Protein AF-A0A7J4KGJ1-F1 (afdb_monomer_lite)

Foldseek 3Di:
DPPCPPPPDLVVQLVVQVVVLVVVLVVQLVPQVVPDPNVVSNVVSVVVSVVSNVVSVVVSVVVVVD

Secondary structure (DSSP, 8-state):
---------HHHHHHHHHHHHHHHHHHHHHHGGGTS-HHHHHHHHHHHHHHHHHHHHHHHHHHH--

Sequence (66 aa):
MASREKAMDPRLVDIGVAVVGFGAFLVLIVMLPAFLNEAVAYLTAIIAFVIVLSAAGWKINQNAAV

Radius of gyration: 16.04 Å; chains: 1; bounding box: 36×24×42 Å

pLDDT: mean 86.78, std 15.78, range [39.59, 98.06]

Structure (mmCIF, N/CA/C/O backbone):
data_AF-A0A7J4KGJ1-F1
#
_entry.id   AF-A0A7J4KGJ1-F1
#
loop_
_atom_site.group_PDB
_atom_site.id
_atom_site.type_symbol
_atom_site.label_atom_id
_atom_site.label_alt_id
_atom_site.label_comp_id
_atom_site.label_asym_id
_atom_site.label_entity_id
_atom_site.label_seq_id
_atom_site.pdbx_PDB_ins_code
_atom_site.Cartn_x
_atom_site.Cartn_y
_atom_site.Cartn_z
_atom_site.occupancy
_atom_site.B_iso_or_equiv
_atom_site.auth_seq_id
_atom_site.auth_comp_id
_atom_site.auth_asym_id
_atom_site.auth_atom_id
_atom_site.pdbx_PDB_model_num
ATOM 1 N N . MET A 1 1 ? 26.760 -15.660 -25.364 1.00 39.59 1 MET A N 1
ATOM 2 C CA . MET A 1 1 ? 25.290 -15.639 -25.221 1.00 39.59 1 MET A CA 1
ATOM 3 C C . MET A 1 1 ? 24.957 -14.659 -24.106 1.00 39.59 1 MET A C 1
ATOM 5 O O . MET A 1 1 ? 24.913 -15.057 -22.951 1.00 39.59 1 MET A O 1
ATOM 9 N N . ALA A 1 2 ? 24.855 -13.364 -24.415 1.00 43.00 2 ALA A N 1
ATOM 10 C CA . ALA A 1 2 ? 24.406 -12.395 -23.420 1.00 43.00 2 ALA A CA 1
ATOM 11 C C . ALA A 1 2 ? 22.935 -12.704 -23.135 1.00 43.00 2 ALA A C 1
ATOM 13 O O . ALA A 1 2 ? 22.109 -12.615 -24.046 1.00 43.00 2 ALA A O 1
ATOM 14 N N . SER A 1 3 ? 22.633 -13.146 -21.913 1.00 50.47 3 SER A N 1
ATOM 15 C CA . SER A 1 3 ? 21.257 -13.236 -21.442 1.00 50.47 3 SER A CA 1
ATOM 16 C C . SER A 1 3 ? 20.683 -11.829 -21.542 1.00 50.47 3 SER A C 1
ATOM 18 O O . SER A 1 3 ? 21.046 -10.950 -20.764 1.00 50.47 3 SER A O 1
ATOM 20 N N . ARG A 1 4 ? 19.864 -11.576 -22.567 1.00 52.47 4 ARG A N 1
ATOM 21 C CA . ARG A 1 4 ? 19.011 -10.393 -22.597 1.00 52.47 4 ARG A CA 1
ATOM 22 C C . ARG A 1 4 ? 17.946 -10.646 -21.550 1.00 52.47 4 ARG A C 1
ATOM 24 O O . ARG A 1 4 ? 16.869 -11.146 -21.867 1.00 52.47 4 ARG A O 1
ATOM 31 N N . GLU A 1 5 ? 18.289 -10.358 -20.300 1.00 54.72 5 GLU A N 1
ATOM 32 C CA . GLU A 1 5 ? 17.296 -10.088 -19.280 1.00 54.72 5 GLU A CA 1
ATOM 33 C C . GLU A 1 5 ? 16.386 -9.024 -19.891 1.00 54.72 5 GLU A C 1
ATOM 35 O O . GLU A 1 5 ? 16.814 -7.922 -20.240 1.00 54.72 5 GLU A O 1
ATOM 40 N N . LYS A 1 6 ? 15.172 -9.445 -20.234 1.00 56.97 6 LYS A N 1
ATOM 41 C CA . LYS A 1 6 ? 14.192 -8.622 -20.924 1.00 56.97 6 LYS A CA 1
ATOM 42 C C . LYS A 1 6 ? 13.795 -7.549 -19.919 1.00 56.97 6 LYS A C 1
ATOM 44 O O . LYS A 1 6 ? 12.923 -7.804 -19.097 1.00 56.97 6 LYS A O 1
ATOM 49 N N . ALA A 1 7 ? 14.491 -6.412 -19.933 1.00 65.75 7 ALA A N 1
ATOM 50 C CA . ALA A 1 7 ? 14.171 -5.275 -19.084 1.00 65.75 7 ALA A CA 1
ATOM 51 C C . ALA A 1 7 ? 12.668 -5.004 -19.228 1.00 65.75 7 ALA A C 1
ATOM 53 O O . ALA A 1 7 ? 12.172 -4.782 -20.336 1.00 65.75 7 ALA A O 1
ATOM 54 N N . MET A 1 8 ? 11.929 -5.185 -18.133 1.00 70.50 8 MET A N 1
ATOM 55 C CA . MET A 1 8 ? 10.474 -5.081 -18.137 1.00 70.50 8 MET A CA 1
ATOM 56 C C . MET A 1 8 ? 10.094 -3.640 -18.483 1.00 70.50 8 MET A C 1
ATOM 58 O O . MET A 1 8 ? 10.752 -2.716 -18.009 1.00 70.50 8 MET A O 1
ATOM 62 N N . ASP A 1 9 ? 9.064 -3.446 -19.316 1.00 83.12 9 ASP A N 1
ATOM 63 C CA . ASP A 1 9 ? 8.618 -2.101 -19.699 1.00 83.12 9 ASP A CA 1
ATOM 64 C C . ASP A 1 9 ? 8.352 -1.279 -18.422 1.00 83.12 9 ASP A C 1
ATOM 66 O O . ASP A 1 9 ? 7.539 -1.713 -17.595 1.00 83.12 9 ASP A O 1
ATOM 70 N N . PRO A 1 10 ? 9.010 -0.119 -18.232 1.00 81.88 10 PRO A N 1
ATOM 71 C CA . PRO A 1 10 ? 8.837 0.714 -17.045 1.00 81.88 10 PRO A CA 1
ATOM 72 C C . PRO A 1 10 ? 7.372 1.049 -16.740 1.00 81.88 10 PRO A C 1
ATOM 74 O O . PRO A 1 10 ? 6.996 1.163 -15.577 1.00 81.88 10 PRO A O 1
ATOM 77 N N . ARG A 1 11 ? 6.516 1.135 -17.765 1.00 85.19 11 ARG A N 1
ATOM 78 C CA . ARG A 1 11 ? 5.073 1.364 -17.606 1.00 85.19 11 ARG A CA 1
ATOM 79 C C . ARG A 1 11 ? 4.367 0.160 -16.988 1.00 85.19 11 ARG A C 1
ATOM 81 O O . ARG A 1 11 ? 3.477 0.326 -16.163 1.00 85.19 11 ARG A O 1
ATOM 88 N N . LEU A 1 12 ? 4.762 -1.056 -17.369 1.00 88.19 12 LEU A N 1
ATOM 89 C CA . LEU A 1 12 ? 4.223 -2.284 -16.776 1.00 88.19 12 LEU A CA 1
ATOM 90 C C . LEU A 1 12 ? 4.688 -2.452 -15.326 1.00 88.19 12 LEU A C 1
ATOM 92 O O . LEU A 1 12 ? 3.918 -2.934 -14.498 1.00 88.19 12 LEU A O 1
ATOM 96 N N . VAL A 1 13 ? 5.916 -2.026 -15.011 1.00 87.62 13 VAL A N 1
ATOM 97 C CA . VAL A 1 13 ? 6.419 -1.970 -13.629 1.00 87.62 13 VAL A CA 1
ATOM 98 C C . VAL A 1 13 ? 5.570 -1.008 -12.800 1.00 87.62 13 VAL A C 1
ATOM 100 O O . VAL A 1 13 ? 5.115 -1.387 -11.725 1.00 87.62 13 VAL A O 1
ATOM 103 N N . ASP A 1 14 ? 5.311 0.196 -13.312 1.00 88.06 14 ASP A N 1
ATOM 104 C CA . ASP A 1 14 ? 4.519 1.220 -12.623 1.00 88.06 14 ASP A CA 1
ATOM 105 C C . ASP A 1 14 ? 3.081 0.752 -12.341 1.00 88.06 14 ASP A C 1
ATOM 107 O O . ASP A 1 14 ? 2.613 0.806 -11.204 1.00 88.06 14 ASP A O 1
ATOM 111 N N . ILE A 1 15 ? 2.416 0.151 -13.336 1.00 90.69 15 ILE A N 1
ATOM 112 C CA . ILE A 1 15 ? 1.084 -0.452 -13.159 1.00 90.69 15 ILE A CA 1
ATOM 113 C C . ILE A 1 15 ? 1.124 -1.577 -12.117 1.00 90.69 15 ILE A C 1
ATOM 115 O O . ILE A 1 15 ? 0.256 -1.643 -11.245 1.00 90.69 15 ILE A O 1
ATOM 119 N N . GLY A 1 16 ? 2.126 -2.458 -12.180 1.00 92.81 16 GLY A N 1
ATOM 120 C CA . GLY A 1 16 ? 2.282 -3.551 -11.220 1.00 92.81 16 GLY A CA 1
ATOM 121 C C . GLY A 1 16 ? 2.452 -3.041 -9.789 1.00 92.81 16 GLY A C 1
ATOM 122 O O . GLY A 1 16 ? 1.789 -3.527 -8.872 1.00 92.81 16 GLY A O 1
ATOM 123 N N . VAL A 1 17 ? 3.282 -2.015 -9.602 1.00 92.75 17 VAL A N 1
ATOM 124 C CA . VAL A 1 17 ? 3.479 -1.346 -8.312 1.00 92.75 17 VAL A CA 1
ATOM 125 C C . VAL A 1 17 ? 2.186 -0.699 -7.823 1.00 92.75 17 VAL A C 1
ATOM 127 O O . VAL A 1 17 ? 1.846 -0.865 -6.653 1.00 92.75 17 VAL A O 1
ATOM 130 N N . ALA A 1 18 ? 1.439 -0.017 -8.693 1.00 91.94 18 ALA A N 1
ATOM 131 C CA . ALA A 1 18 ? 0.169 0.601 -8.326 1.00 91.94 18 ALA A CA 1
ATOM 132 C C . ALA A 1 18 ? -0.861 -0.441 -7.858 1.00 91.94 18 ALA A C 1
ATOM 134 O O . ALA A 1 18 ? -1.493 -0.258 -6.817 1.00 91.94 18 ALA A O 1
ATOM 135 N N . VAL A 1 19 ? -0.989 -1.564 -8.574 1.00 95.94 19 VAL A N 1
ATOM 136 C CA . VAL A 1 19 ? -1.912 -2.656 -8.217 1.00 95.94 19 VAL A CA 1
ATOM 137 C C . VAL A 1 19 ? -1.526 -3.296 -6.884 1.00 95.94 19 VAL A C 1
ATOM 139 O O . VAL A 1 19 ? -2.379 -3.461 -6.010 1.00 95.94 19 VAL A O 1
ATOM 142 N N . VAL A 1 20 ? -0.245 -3.626 -6.695 1.00 95.81 20 VAL A N 1
ATOM 143 C CA . VAL A 1 20 ? 0.243 -4.231 -5.445 1.00 95.81 20 VAL A CA 1
ATOM 144 C C . VAL A 1 20 ? 0.109 -3.253 -4.277 1.00 95.81 20 VAL A C 1
ATOM 146 O O . VAL A 1 20 ? -0.359 -3.638 -3.205 1.00 95.81 20 VAL A O 1
ATOM 149 N N . GLY A 1 21 ? 0.460 -1.982 -4.485 1.00 96.06 21 GLY A N 1
ATOM 150 C CA . GLY A 1 21 ? 0.332 -0.930 -3.481 1.00 96.06 21 GLY A CA 1
ATOM 151 C C . GLY A 1 21 ? -1.118 -0.711 -3.061 1.00 96.06 21 GLY A C 1
ATOM 152 O O . GLY A 1 21 ? -1.404 -0.615 -1.868 1.00 96.06 21 GLY A O 1
ATOM 153 N N . PHE A 1 22 ? -2.048 -0.692 -4.017 1.00 95.88 22 PHE A N 1
ATOM 154 C CA . PHE A 1 22 ? -3.472 -0.570 -3.719 1.00 95.88 22 PHE A CA 1
ATOM 155 C C . PHE A 1 22 ? -4.008 -1.799 -2.977 1.00 95.88 22 PHE A C 1
ATOM 157 O O . PHE A 1 22 ? -4.727 -1.654 -1.992 1.00 95.88 22 PHE A O 1
ATOM 164 N N . GLY A 1 23 ? -3.606 -3.008 -3.379 1.00 97.69 23 GLY A N 1
ATOM 165 C CA . GLY A 1 23 ? -3.951 -4.234 -2.656 1.00 97.69 23 GLY A CA 1
ATOM 166 C C . GLY A 1 23 ? -3.477 -4.202 -1.200 1.00 97.69 23 GLY A C 1
ATOM 167 O O . GLY A 1 23 ? -4.256 -4.478 -0.289 1.00 97.69 23 GLY A O 1
ATOM 168 N N . ALA A 1 24 ? -2.230 -3.787 -0.963 1.00 96.94 24 ALA A N 1
ATOM 169 C CA . ALA A 1 24 ? -1.696 -3.609 0.386 1.00 96.94 24 ALA A CA 1
ATOM 170 C C . ALA A 1 24 ? -2.479 -2.551 1.183 1.00 96.94 24 ALA A C 1
ATOM 172 O O . ALA A 1 24 ? -2.768 -2.760 2.359 1.00 96.94 24 ALA A O 1
ATOM 173 N N . PHE A 1 25 ? -2.878 -1.448 0.545 1.00 97.75 25 PHE A N 1
ATOM 174 C CA . PHE A 1 25 ? -3.710 -0.427 1.178 1.00 97.75 25 PHE A CA 1
ATOM 175 C C . PHE A 1 25 ? -5.074 -0.969 1.612 1.00 97.75 25 PHE A C 1
ATOM 177 O O . PHE A 1 25 ? -5.481 -0.728 2.746 1.00 97.75 25 PHE A O 1
ATOM 184 N N . LEU A 1 26 ? -5.749 -1.762 0.775 1.00 98.06 26 LEU A N 1
ATOM 185 C CA . LEU A 1 26 ? -7.011 -2.406 1.155 1.00 98.06 26 LEU A CA 1
ATOM 186 C C . LEU A 1 26 ? -6.839 -3.333 2.364 1.00 98.06 26 LEU A C 1
ATOM 188 O O . LEU A 1 26 ? -7.666 -3.313 3.274 1.00 98.06 26 LEU A O 1
ATOM 192 N N . VAL A 1 27 ? -5.745 -4.099 2.411 1.00 97.88 27 VAL A N 1
ATOM 193 C CA . VAL A 1 27 ? -5.421 -4.939 3.574 1.00 97.88 27 VAL A CA 1
ATOM 194 C C . VAL A 1 27 ? -5.239 -4.084 4.827 1.00 97.88 27 VAL A C 1
ATOM 196 O O . VAL A 1 27 ? -5.779 -4.435 5.875 1.00 97.88 27 VAL A O 1
ATOM 199 N N . LEU A 1 28 ? -4.535 -2.952 4.733 1.00 97.12 28 LEU A N 1
ATOM 200 C CA . LEU A 1 28 ? -4.372 -2.032 5.861 1.00 97.12 28 LEU A CA 1
ATOM 201 C C . LEU A 1 28 ? -5.721 -1.478 6.327 1.00 97.12 28 LEU A C 1
ATOM 203 O O . LEU A 1 28 ? -5.998 -1.529 7.518 1.00 97.12 28 LEU A O 1
ATOM 207 N N . ILE A 1 29 ? -6.581 -1.019 5.415 1.00 97.44 29 ILE A N 1
ATOM 208 C CA . ILE A 1 29 ? -7.912 -0.491 5.755 1.00 9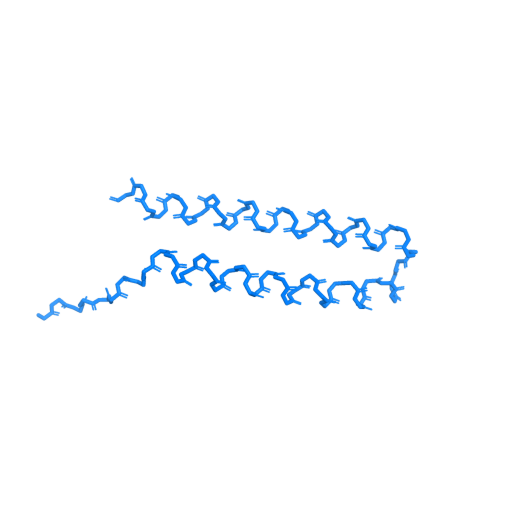7.44 29 ILE A CA 1
ATOM 209 C C . ILE A 1 29 ? -8.754 -1.512 6.530 1.00 97.44 29 ILE A C 1
ATOM 211 O O . ILE A 1 29 ? -9.438 -1.136 7.476 1.00 97.44 29 ILE A O 1
ATOM 215 N N . VAL A 1 30 ? -8.684 -2.793 6.164 1.00 97.75 30 VAL A N 1
ATOM 216 C CA . VAL A 1 30 ? -9.456 -3.854 6.829 1.00 97.75 30 VAL A CA 1
ATOM 217 C C . VAL A 1 30 ? -8.817 -4.291 8.150 1.00 97.75 30 VAL A C 1
ATOM 219 O O . VAL A 1 30 ? -9.528 -4.533 9.122 1.00 97.75 30 VAL A O 1
ATOM 222 N N . MET A 1 31 ? -7.488 -4.406 8.205 1.00 97.81 31 MET A N 1
ATOM 223 C CA . MET A 1 31 ? -6.792 -5.023 9.342 1.00 97.81 31 MET A CA 1
ATOM 224 C C . MET A 1 31 ? -6.426 -4.033 10.449 1.00 97.81 31 MET A C 1
ATOM 226 O O . MET A 1 31 ? -6.525 -4.386 11.621 1.00 97.81 31 MET A O 1
ATOM 230 N N . LEU A 1 32 ? -6.001 -2.804 10.129 1.00 96.62 32 LEU A N 1
ATOM 231 C CA . LEU A 1 32 ? -5.528 -1.846 11.143 1.00 96.62 32 LEU A CA 1
ATOM 232 C C . LEU A 1 32 ? -6.578 -1.477 12.208 1.00 96.62 32 LEU A C 1
ATOM 234 O O . LEU A 1 32 ? -6.184 -1.352 13.370 1.00 96.62 32 LEU A O 1
ATOM 238 N N . PRO A 1 33 ? -7.879 -1.329 11.882 1.00 97.50 33 PRO A N 1
ATOM 239 C CA . PRO A 1 33 ? -8.904 -1.034 12.886 1.00 97.50 33 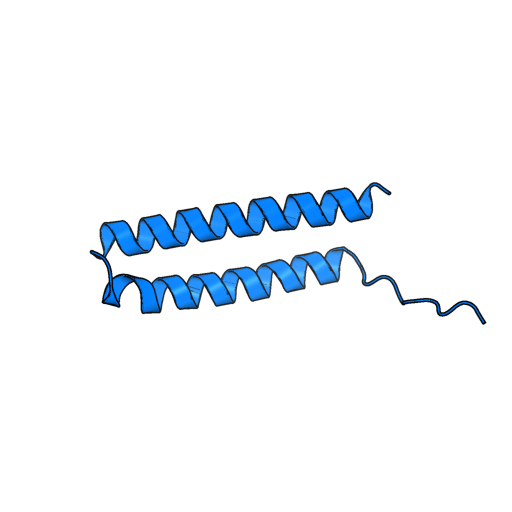PRO A CA 1
ATOM 240 C C . PRO A 1 33 ? -9.050 -2.110 13.971 1.00 97.50 33 PRO A C 1
ATOM 242 O O . PRO A 1 33 ? -9.540 -1.818 15.056 1.00 97.50 33 PRO A O 1
ATOM 245 N N . ALA A 1 34 ? -8.585 -3.343 13.730 1.00 97.50 34 ALA A N 1
ATOM 246 C CA . ALA A 1 34 ? -8.558 -4.385 14.760 1.00 97.50 34 ALA A CA 1
ATOM 247 C C . ALA A 1 34 ? -7.514 -4.119 15.865 1.00 97.50 34 ALA A C 1
ATOM 249 O O . ALA A 1 34 ? -7.556 -4.758 16.915 1.00 97.50 34 ALA A O 1
ATOM 250 N N . PHE A 1 35 ? -6.580 -3.189 15.639 1.00 97.19 35 PHE A N 1
ATOM 251 C CA . PHE A 1 35 ? -5.472 -2.885 16.550 1.00 97.19 35 PHE A CA 1
ATOM 252 C C . PHE A 1 35 ? -5.462 -1.429 17.036 1.00 97.19 35 PHE A C 1
ATOM 254 O O . PHE A 1 35 ? -4.880 -1.142 18.081 1.00 97.19 35 PHE A O 1
ATOM 261 N N . LEU A 1 36 ? -6.071 -0.505 16.286 1.00 96.19 36 LEU A N 1
ATOM 262 C CA . LEU A 1 36 ? -6.053 0.938 16.539 1.00 96.19 36 LEU A CA 1
ATOM 263 C C . LEU A 1 36 ? -7.472 1.518 16.525 1.00 96.19 36 LEU A C 1
ATOM 265 O O . LEU A 1 36 ? -8.381 0.953 15.926 1.00 96.19 36 LEU A O 1
ATOM 269 N N . ASN A 1 37 ? -7.651 2.701 17.122 1.00 96.94 37 ASN A N 1
ATOM 270 C CA . ASN A 1 37 ? -8.875 3.482 16.929 1.00 96.94 37 ASN A CA 1
ATOM 271 C C . ASN A 1 37 ? -9.094 3.774 15.433 1.00 96.94 37 ASN A C 1
ATOM 273 O O . ASN A 1 37 ? -8.136 4.104 14.738 1.00 96.94 37 ASN A O 1
ATOM 277 N N . GLU A 1 38 ? -10.345 3.728 14.970 1.00 94.62 38 GLU A N 1
ATOM 278 C CA . GLU A 1 38 ? -10.720 3.900 13.558 1.00 94.62 38 GLU A CA 1
ATOM 279 C C . GLU A 1 38 ? -10.102 5.139 12.894 1.00 94.62 38 GLU A C 1
ATOM 281 O O . GLU A 1 38 ? -9.520 5.038 11.814 1.00 94.62 38 GLU A O 1
ATOM 286 N N . ALA A 1 39 ? -10.159 6.303 13.549 1.00 96.00 39 ALA A N 1
ATOM 287 C CA . ALA A 1 39 ? -9.626 7.541 12.985 1.00 96.00 39 ALA A CA 1
ATOM 288 C C . ALA A 1 39 ? -8.108 7.455 12.769 1.00 96.00 39 ALA A C 1
ATOM 290 O O . ALA A 1 39 ? -7.594 7.854 11.722 1.00 96.00 39 ALA A O 1
ATOM 291 N N . VAL A 1 40 ? -7.392 6.893 13.746 1.00 97.44 40 VAL A N 1
ATOM 292 C CA . VAL A 1 40 ? -5.939 6.699 13.669 1.00 97.44 40 VAL A CA 1
ATOM 293 C C . VAL A 1 40 ? -5.604 5.617 12.644 1.00 97.44 40 VAL A C 1
ATOM 295 O O . VAL A 1 40 ? -4.714 5.819 11.826 1.00 97.44 40 VAL A O 1
ATOM 298 N N . ALA A 1 41 ? -6.347 4.509 12.633 1.00 97.62 41 ALA A N 1
ATOM 299 C CA . ALA A 1 41 ? -6.167 3.389 11.718 1.00 97.62 41 ALA A CA 1
ATOM 300 C C . ALA A 1 41 ? -6.208 3.837 10.251 1.00 97.62 41 ALA A C 1
ATOM 302 O O . ALA A 1 41 ? -5.271 3.575 9.491 1.00 97.62 41 ALA A O 1
ATOM 303 N N . TYR A 1 42 ? -7.261 4.558 9.858 1.00 97.19 42 TYR A N 1
ATOM 304 C CA . TYR A 1 42 ? -7.409 5.031 8.484 1.00 97.19 42 TYR A CA 1
ATOM 305 C C . TYR A 1 42 ? -6.364 6.084 8.125 1.00 97.19 42 TYR A C 1
ATOM 307 O O . TYR A 1 42 ? -5.778 6.015 7.044 1.00 97.19 42 TYR A O 1
ATOM 315 N N . LEU A 1 43 ? -6.065 7.016 9.036 1.00 98.06 43 LEU A N 1
ATOM 316 C CA . LEU A 1 43 ? -5.028 8.018 8.802 1.00 98.06 43 LEU A CA 1
ATOM 317 C C . LEU A 1 43 ? -3.652 7.365 8.607 1.00 98.06 43 LEU A C 1
ATOM 319 O O . LEU A 1 43 ? -2.940 7.699 7.660 1.00 98.06 43 LEU A O 1
ATOM 323 N N . THR A 1 44 ? -3.291 6.395 9.449 1.00 97.50 44 THR A N 1
ATOM 324 C CA . THR A 1 44 ? -2.040 5.639 9.324 1.00 97.50 44 THR A CA 1
ATOM 325 C C . THR A 1 44 ? -1.989 4.850 8.018 1.00 97.50 44 THR A C 1
ATOM 327 O O . THR A 1 44 ? -0.961 4.887 7.344 1.00 97.50 44 THR A O 1
ATOM 330 N N . ALA A 1 45 ? -3.079 4.187 7.621 1.00 97.69 45 ALA A N 1
ATOM 331 C CA . ALA A 1 45 ? -3.140 3.460 6.353 1.00 97.69 45 ALA A CA 1
ATOM 332 C C . ALA A 1 45 ? -2.910 4.389 5.149 1.00 97.69 45 ALA A C 1
ATOM 334 O O . ALA A 1 45 ? -2.134 4.051 4.254 1.00 97.69 45 ALA A O 1
ATOM 335 N N . ILE A 1 46 ? -3.527 5.576 5.147 1.00 97.44 46 ILE A N 1
ATOM 336 C CA . ILE A 1 46 ? -3.363 6.582 4.086 1.00 97.44 46 ILE A CA 1
ATOM 337 C C . ILE A 1 46 ? -1.916 7.080 4.036 1.00 97.44 46 ILE A C 1
ATOM 339 O O . ILE A 1 46 ? -1.308 7.090 2.966 1.00 97.44 46 ILE A O 1
ATOM 343 N N . ILE A 1 47 ? -1.344 7.457 5.183 1.00 98.06 47 ILE A N 1
ATOM 344 C CA . ILE A 1 47 ? 0.041 7.941 5.260 1.00 98.06 47 ILE A CA 1
ATOM 345 C C . ILE A 1 47 ? 1.011 6.868 4.754 1.00 98.06 47 ILE A C 1
ATOM 347 O O . ILE A 1 47 ? 1.863 7.157 3.914 1.00 98.06 47 ILE A O 1
ATOM 351 N N . ALA A 1 48 ? 0.861 5.625 5.218 1.00 96.62 48 ALA A N 1
ATOM 352 C CA . ALA A 1 48 ? 1.698 4.511 4.787 1.00 96.62 48 ALA A CA 1
ATOM 353 C C . ALA A 1 48 ? 1.593 4.275 3.273 1.00 96.62 48 ALA A C 1
ATOM 355 O O . ALA A 1 48 ? 2.614 4.115 2.604 1.00 96.62 48 ALA A O 1
ATOM 356 N N . PHE A 1 49 ? 0.381 4.315 2.717 1.00 96.31 49 PHE A N 1
ATOM 357 C CA . PHE A 1 49 ? 0.152 4.145 1.284 1.00 96.31 49 PHE A CA 1
ATOM 358 C C . PHE A 1 49 ? 0.833 5.233 0.446 1.00 96.31 49 PHE A 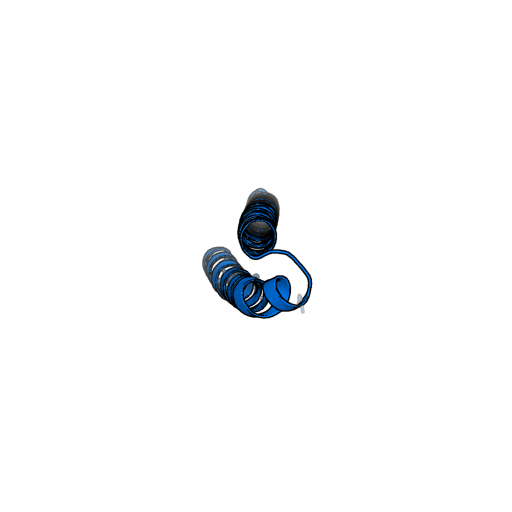C 1
ATOM 360 O O . PHE A 1 49 ? 1.535 4.918 -0.517 1.00 96.31 49 PHE A O 1
ATOM 367 N N . VAL A 1 50 ? 0.695 6.502 0.842 1.00 96.31 50 VAL A N 1
ATOM 368 C CA . VAL A 1 50 ? 1.340 7.627 0.148 1.00 96.31 50 VAL A CA 1
ATOM 369 C C . VAL A 1 50 ? 2.861 7.491 0.185 1.00 96.31 50 VAL A C 1
ATOM 371 O O . VAL A 1 50 ? 3.508 7.671 -0.848 1.00 96.31 50 VAL A O 1
ATOM 374 N N . ILE A 1 51 ? 3.442 7.135 1.335 1.00 96.56 51 ILE A N 1
ATOM 375 C CA . ILE A 1 51 ? 4.892 6.930 1.466 1.00 96.56 51 ILE A CA 1
ATOM 376 C C . ILE A 1 51 ? 5.368 5.808 0.538 1.00 96.56 51 ILE A C 1
ATOM 378 O O . ILE A 1 51 ? 6.344 5.995 -0.189 1.00 96.56 51 ILE A O 1
ATOM 382 N N . VAL A 1 52 ? 4.675 4.666 0.524 1.00 94.56 52 VAL A N 1
ATOM 383 C CA . VAL A 1 52 ? 5.045 3.511 -0.308 1.00 94.56 52 VAL A CA 1
ATOM 384 C C . VAL A 1 52 ? 4.991 3.857 -1.794 1.00 94.56 52 VAL A C 1
ATOM 386 O O . VAL A 1 52 ? 5.962 3.594 -2.503 1.00 94.56 52 VAL A O 1
ATOM 389 N N . LEU A 1 53 ? 3.910 4.484 -2.270 1.00 92.88 53 LEU A N 1
ATOM 390 C CA . LEU A 1 53 ? 3.807 4.874 -3.679 1.00 92.88 53 LEU A CA 1
ATOM 391 C C . LEU A 1 53 ? 4.828 5.948 -4.061 1.00 92.88 53 LEU A C 1
ATOM 393 O O . LEU A 1 53 ? 5.421 5.866 -5.134 1.00 92.88 53 LEU A O 1
ATOM 397 N N . SER A 1 54 ? 5.093 6.909 -3.173 1.00 91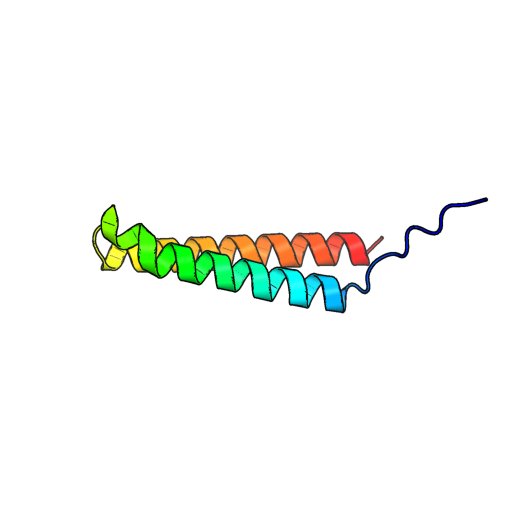.69 54 SER A N 1
ATOM 398 C CA . SER A 1 54 ? 6.106 7.945 -3.410 1.00 91.69 54 SER A CA 1
ATOM 399 C C . SER A 1 54 ? 7.505 7.336 -3.536 1.00 91.69 54 SER A C 1
ATOM 401 O O . SER A 1 54 ? 8.245 7.655 -4.468 1.00 91.69 54 SER A O 1
ATOM 403 N N . ALA A 1 55 ? 7.859 6.415 -2.634 1.00 91.81 55 ALA A N 1
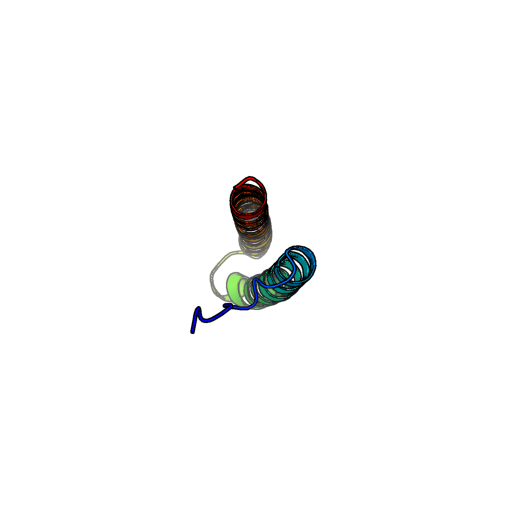ATOM 404 C CA . ALA A 1 55 ? 9.136 5.707 -2.666 1.00 91.81 55 ALA A CA 1
ATOM 405 C C . ALA A 1 55 ? 9.268 4.812 -3.908 1.00 91.81 55 ALA A C 1
ATOM 407 O O . ALA A 1 55 ? 10.336 4.752 -4.521 1.00 91.81 55 ALA A O 1
ATOM 408 N N . ALA A 1 56 ? 8.189 4.135 -4.302 1.00 89.38 56 ALA A N 1
ATOM 409 C CA . ALA A 1 56 ? 8.197 3.269 -5.469 1.00 89.38 56 ALA A CA 1
ATOM 410 C C . ALA A 1 56 ? 8.323 4.067 -6.776 1.00 89.38 56 ALA A C 1
ATOM 412 O O . ALA A 1 56 ? 9.168 3.730 -7.604 1.00 89.38 56 ALA A O 1
ATOM 413 N N . GLY A 1 57 ? 7.582 5.170 -6.923 1.00 86.94 57 GLY A N 1
ATOM 414 C CA . GLY A 1 57 ? 7.708 6.075 -8.068 1.00 86.94 57 GLY A CA 1
ATOM 415 C C . GLY A 1 57 ? 9.106 6.693 -8.173 1.00 86.94 57 GLY A C 1
ATOM 416 O O . GLY A 1 57 ? 9.695 6.718 -9.254 1.00 86.94 57 GLY A O 1
ATOM 417 N N . TRP A 1 58 ? 9.698 7.101 -7.043 1.00 89.38 58 TRP A N 1
ATOM 418 C CA . TRP A 1 58 ? 11.080 7.592 -7.006 1.00 89.38 58 TRP A CA 1
ATOM 419 C C . TRP A 1 58 ? 12.086 6.539 -7.489 1.00 89.38 58 TRP A C 1
ATOM 421 O O . TRP A 1 58 ? 12.951 6.843 -8.313 1.00 89.38 58 TRP A O 1
ATOM 431 N N . LYS A 1 59 ? 11.944 5.288 -7.034 1.00 86.31 59 LYS A N 1
ATOM 432 C CA . LYS A 1 59 ? 12.824 4.180 -7.432 1.00 86.31 59 LYS A CA 1
ATOM 433 C C . LYS A 1 59 ? 12.669 3.801 -8.907 1.00 86.31 59 LYS A C 1
ATOM 435 O O . LYS A 1 59 ? 13.670 3.559 -9.575 1.00 86.31 59 LYS A O 1
ATOM 440 N N . ILE A 1 60 ? 11.441 3.773 -9.431 1.00 85.19 60 ILE A N 1
ATOM 441 C CA . ILE A 1 60 ? 11.188 3.526 -10.861 1.00 85.19 60 ILE A CA 1
ATOM 442 C C . ILE A 1 60 ? 11.844 4.622 -11.705 1.00 85.19 60 ILE A C 1
ATOM 444 O O . ILE A 1 60 ? 12.521 4.314 -12.684 1.00 85.19 60 ILE A O 1
ATOM 448 N N . ASN A 1 61 ? 11.709 5.886 -11.299 1.00 83.25 61 ASN A N 1
ATOM 449 C CA . ASN A 1 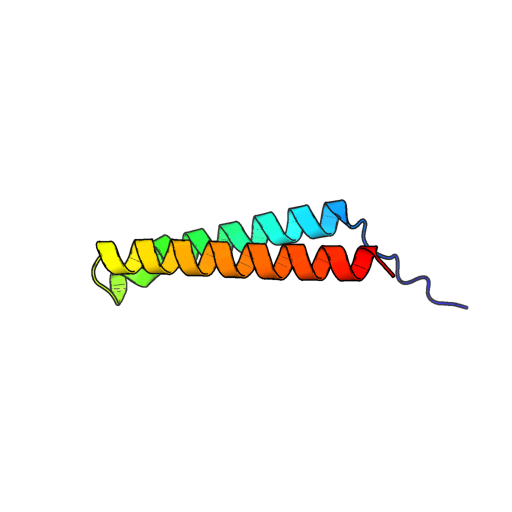61 ? 12.305 7.009 -12.015 1.00 83.25 61 ASN A CA 1
ATOM 450 C C . ASN A 1 61 ? 13.842 6.955 -12.024 1.00 83.25 61 ASN A C 1
ATOM 452 O O . ASN A 1 61 ? 14.452 7.218 -13.055 1.00 83.25 61 ASN A O 1
ATOM 456 N N . GLN A 1 62 ? 14.480 6.569 -10.912 1.00 81.81 62 GLN A N 1
ATOM 457 C CA . GLN A 1 62 ? 15.935 6.370 -10.884 1.00 81.81 62 GLN A CA 1
ATOM 458 C C . GLN A 1 62 ? 16.393 5.283 -11.855 1.00 81.81 62 GLN A C 1
ATOM 460 O O . GLN A 1 62 ? 17.381 5.472 -12.556 1.00 81.81 62 GLN A O 1
ATOM 465 N N . ASN A 1 63 ? 15.657 4.174 -11.934 1.00 70.44 63 ASN A N 1
ATOM 466 C CA . ASN A 1 63 ? 15.987 3.076 -12.840 1.00 70.44 63 ASN A CA 1
ATOM 467 C C . ASN A 1 63 ? 15.770 3.428 -14.321 1.00 70.44 63 ASN A C 1
ATOM 469 O O . ASN A 1 63 ? 16.341 2.767 -15.179 1.00 70.44 63 ASN A O 1
ATOM 473 N N . ALA A 1 64 ? 14.937 4.427 -14.623 1.00 62.38 64 ALA A N 1
ATOM 474 C CA . ALA A 1 64 ? 14.696 4.908 -15.983 1.00 62.38 64 ALA A CA 1
ATOM 475 C C . ALA A 1 64 ? 15.676 6.012 -16.428 1.00 62.38 64 ALA A C 1
ATOM 477 O O . ALA A 1 64 ? 15.743 6.319 -17.616 1.00 62.38 64 ALA A O 1
ATOM 478 N N . ALA A 1 65 ? 16.399 6.632 -15.488 1.00 57.72 65 ALA A N 1
ATOM 479 C CA . ALA A 1 65 ? 17.340 7.726 -15.738 1.00 57.72 65 ALA A CA 1
ATOM 480 C C . ALA A 1 65 ? 18.808 7.267 -15.905 1.00 57.72 65 ALA A C 1
ATOM 482 O O . ALA A 1 65 ? 19.693 8.115 -16.033 1.00 57.72 65 ALA A O 1
ATOM 483 N N . VAL A 1 66 ? 19.057 5.953 -15.892 1.00 46.50 66 VAL A N 1
ATOM 484 C CA . VAL A 1 66 ? 20.348 5.292 -16.174 1.00 46.50 66 VAL A CA 1
ATOM 485 C C . VAL A 1 66 ? 20.268 4.611 -17.534 1.00 46.50 66 VAL A C 1
ATOM 487 O O . VAL A 1 66 ? 21.255 4.716 -18.293 1.00 46.50 66 VAL A O 1
#